Protein AF-A0A8T3PM92-F1 (afdb_monomer)

Structure (mmCIF, N/CA/C/O backbone):
data_AF-A0A8T3PM92-F1
#
_entry.id   AF-A0A8T3PM92-F1
#
loop_
_atom_site.group_PDB
_atom_site.id
_atom_site.type_symbol
_atom_site.label_atom_id
_atom_site.label_alt_id
_atom_site.label_comp_id
_atom_site.label_asym_id
_atom_site.label_entity_id
_atom_site.label_seq_id
_atom_site.pdbx_PDB_ins_code
_atom_site.Cartn_x
_atom_site.Cartn_y
_atom_site.Cartn_z
_atom_site.occupancy
_atom_site.B_iso_or_equiv
_atom_site.auth_seq_id
_atom_site.auth_comp_id
_atom_site.auth_asym_id
_atom_site.auth_atom_id
_atom_site.pdbx_PDB_model_num
ATOM 1 N N . MET A 1 1 ? -2.817 15.880 7.332 1.00 36.06 1 ME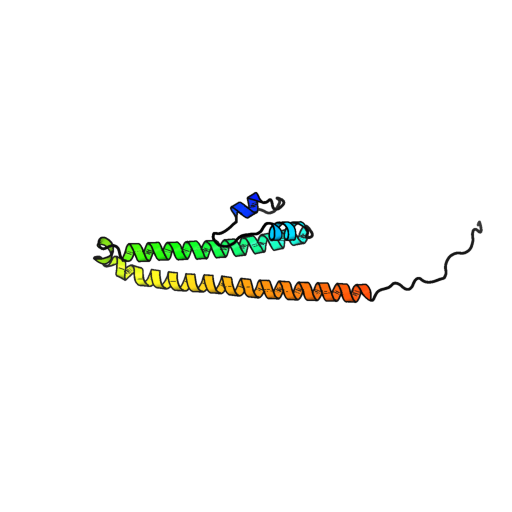T 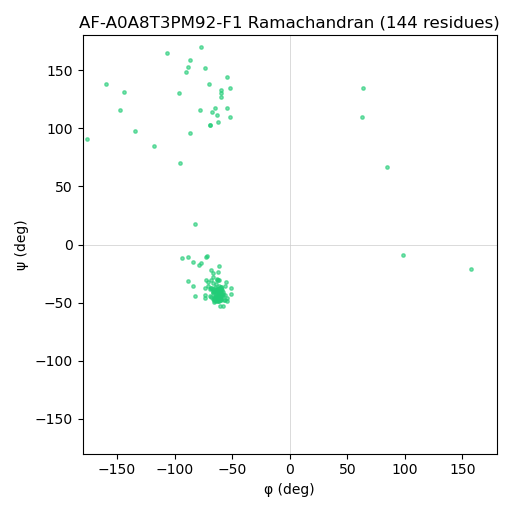A N 1
ATOM 2 C CA . MET A 1 1 ? -2.668 15.093 8.575 1.00 36.06 1 MET A CA 1
ATOM 3 C C . MET A 1 1 ? -3.986 15.204 9.318 1.00 36.06 1 MET A C 1
ATOM 5 O O . MET A 1 1 ? -4.404 16.329 9.550 1.00 36.06 1 MET A O 1
ATOM 9 N N . VAL A 1 2 ? -4.689 14.105 9.601 1.00 38.09 2 VAL A N 1
ATOM 10 C CA . VAL A 1 2 ? -5.910 14.177 10.423 1.00 38.09 2 VAL A CA 1
ATOM 11 C C . VAL A 1 2 ? -5.460 14.075 11.878 1.00 38.09 2 VAL A C 1
ATOM 13 O O . VAL A 1 2 ? -5.146 12.991 12.361 1.00 38.09 2 VAL A O 1
ATOM 16 N N . GLY A 1 3 ? -5.301 15.234 12.518 1.00 38.69 3 GLY A N 1
ATOM 17 C CA . GLY A 1 3 ? -5.052 15.341 13.952 1.00 38.69 3 GLY A CA 1
ATOM 18 C C . GLY A 1 3 ? -6.306 14.957 14.732 1.00 38.69 3 GLY A C 1
ATOM 19 O O . GLY A 1 3 ? -7.416 15.307 14.335 1.00 38.69 3 GLY A O 1
ATOM 20 N N . GLY A 1 4 ? -6.115 14.202 15.814 1.00 40.00 4 GLY A N 1
ATOM 21 C CA . GLY A 1 4 ? -7.187 13.725 16.681 1.00 40.00 4 GLY A CA 1
ATOM 22 C C . GLY A 1 4 ? -7.986 14.871 17.302 1.00 40.00 4 GLY A C 1
ATOM 23 O O . GLY A 1 4 ? -7.411 15.821 17.826 1.00 40.00 4 GLY A O 1
ATOM 24 N N . GLY A 1 5 ? -9.313 14.763 17.246 1.00 43.06 5 GLY A N 1
ATOM 25 C CA . GLY A 1 5 ? -10.222 15.674 17.945 1.00 43.06 5 GLY A CA 1
ATOM 26 C C . GLY A 1 5 ? -11.631 15.755 17.358 1.00 43.06 5 GLY A C 1
ATOM 27 O O . GLY A 1 5 ? -12.559 16.118 18.070 1.00 43.06 5 GLY A O 1
ATOM 28 N N . THR A 1 6 ? -11.829 15.392 16.092 1.00 45.09 6 THR A N 1
ATOM 29 C CA . THR A 1 6 ? -13.151 15.400 15.451 1.00 45.09 6 THR A CA 1
ATOM 30 C C . THR A 1 6 ? -13.789 14.016 15.498 1.00 45.09 6 THR A C 1
ATOM 32 O O . THR A 1 6 ? -13.156 13.017 15.153 1.00 45.09 6 THR A O 1
ATOM 35 N N . ALA A 1 7 ? -15.048 13.954 15.948 1.00 46.28 7 ALA A N 1
ATOM 36 C CA . ALA A 1 7 ? -15.856 12.742 15.874 1.00 46.28 7 ALA A CA 1
ATOM 37 C C . ALA A 1 7 ? -15.839 12.217 14.425 1.00 46.28 7 ALA A C 1
ATOM 39 O O . ALA A 1 7 ? -15.976 13.024 13.503 1.00 46.28 7 ALA A O 1
ATOM 40 N N . PRO A 1 8 ? -15.642 10.907 14.197 1.00 54.09 8 PRO A N 1
ATOM 41 C CA . PRO A 1 8 ? -15.532 10.357 12.852 1.00 54.09 8 PRO A CA 1
ATOM 42 C C . PRO A 1 8 ? -16.845 10.587 12.090 1.00 54.09 8 PRO A C 1
ATOM 44 O O . PRO A 1 8 ? -17.854 9.929 12.358 1.00 54.09 8 PRO A O 1
ATOM 47 N N . THR A 1 9 ? -16.841 11.543 11.160 1.00 58.69 9 THR A N 1
ATOM 48 C CA . THR A 1 9 ? -17.956 11.794 10.242 1.00 58.69 9 THR A CA 1
ATOM 49 C C . THR A 1 9 ? -17.806 10.939 8.989 1.00 58.69 9 THR A C 1
ATOM 51 O O . THR A 1 9 ? -16.696 10.580 8.590 1.00 58.69 9 THR A O 1
ATOM 54 N N . LEU A 1 10 ? -18.937 10.620 8.356 1.00 51.75 10 LEU A N 1
ATOM 55 C CA . LEU A 1 10 ? -18.990 9.873 7.098 1.00 51.75 10 LEU A CA 1
ATOM 56 C C . LEU A 1 10 ? -18.065 10.493 6.034 1.00 51.75 10 LEU A C 1
ATOM 58 O O . LEU A 1 10 ? -17.282 9.775 5.424 1.00 51.75 10 LEU A O 1
ATOM 62 N N . GLU A 1 11 ? -18.045 11.824 5.919 1.00 51.91 11 GLU A N 1
ATOM 63 C CA . GLU A 1 11 ? -17.173 12.562 4.990 1.00 51.91 11 GLU A CA 1
ATOM 64 C C . GLU A 1 11 ? -15.673 12.369 5.262 1.00 51.91 11 GLU A C 1
ATOM 66 O O . GLU A 1 11 ? -14.883 12.244 4.325 1.00 51.91 11 GLU A O 1
ATOM 71 N N . ALA A 1 12 ? -15.251 12.310 6.531 1.00 58.12 12 ALA A N 1
ATOM 72 C CA . ALA A 1 12 ? -13.844 12.103 6.878 1.00 58.12 12 ALA A CA 1
ATOM 73 C C . ALA A 1 12 ? -13.364 10.688 6.510 1.00 58.12 12 ALA A C 1
ATOM 75 O O . ALA A 1 12 ? -12.196 10.499 6.175 1.00 58.12 12 ALA A O 1
ATOM 76 N N . LEU A 1 13 ? -14.262 9.700 6.545 1.00 55.97 13 LEU A N 1
ATOM 77 C CA . LEU A 1 13 ? -13.983 8.312 6.167 1.00 55.97 13 LEU A CA 1
ATOM 78 C C . LEU A 1 13 ? -14.114 8.090 4.652 1.00 55.97 13 LEU A C 1
ATOM 80 O O . LEU A 1 13 ? -13.286 7.388 4.068 1.00 55.97 13 LEU A O 1
ATOM 84 N N . GLU A 1 14 ? -15.057 8.757 3.986 1.00 53.66 14 GLU A N 1
ATOM 85 C CA . GLU A 1 14 ? -15.176 8.779 2.521 1.00 53.66 14 GLU A CA 1
ATOM 86 C C . GLU A 1 14 ? -13.942 9.414 1.861 1.00 53.66 14 GLU A C 1
ATOM 88 O O . GLU A 1 14 ? -13.363 8.828 0.948 1.00 53.66 14 GLU A O 1
ATOM 93 N N . ALA A 1 15 ? -13.429 10.530 2.394 1.00 55.50 15 ALA A N 1
ATOM 94 C CA . ALA A 1 15 ? -12.180 11.148 1.925 1.00 55.50 15 ALA A CA 1
ATOM 95 C C . ALA A 1 15 ? -10.947 10.234 2.097 1.00 55.50 15 ALA A C 1
ATOM 97 O O . ALA A 1 15 ? -9.930 10.359 1.401 1.00 55.50 15 ALA A O 1
ATOM 98 N N . VAL A 1 16 ? -11.023 9.288 3.032 1.00 53.56 16 VAL A N 1
ATOM 99 C CA . VAL A 1 16 ? -9.969 8.317 3.326 1.00 53.56 16 VAL A CA 1
ATOM 100 C C . VAL A 1 16 ? -10.186 7.017 2.541 1.00 53.56 16 VAL A C 1
ATOM 102 O O . VAL A 1 16 ? -9.244 6.267 2.376 1.00 53.56 16 VAL A O 1
ATOM 105 N N . THR A 1 17 ? -11.332 6.785 1.906 1.00 52.91 17 THR A N 1
ATOM 106 C CA . THR A 1 17 ? -11.603 5.545 1.156 1.00 52.91 17 THR A CA 1
ATOM 107 C C . THR A 1 17 ? -10.588 5.346 0.014 1.00 52.91 17 THR A C 1
ATOM 109 O O . THR A 1 17 ? -10.322 6.252 -0.784 1.00 52.91 17 THR A O 1
ATOM 112 N N . ALA A 1 18 ? -9.939 4.180 -0.024 1.00 50.47 18 ALA A N 1
ATOM 113 C CA . ALA A 1 18 ? -9.051 3.766 -1.109 1.00 50.47 18 ALA A CA 1
ATOM 114 C C . ALA A 1 18 ? -9.858 3.012 -2.182 1.00 50.47 18 ALA A C 1
ATOM 116 O O . ALA A 1 18 ? -10.819 2.320 -1.830 1.00 50.47 18 ALA A O 1
ATOM 117 N N . PRO A 1 19 ? -9.492 3.092 -3.472 1.00 45.94 19 PRO A N 1
ATOM 118 C CA . PRO A 1 19 ? -10.070 2.235 -4.503 1.00 45.94 19 PRO A CA 1
ATOM 119 C C . PRO A 1 19 ? -9.918 0.754 -4.119 1.00 45.94 19 PRO A C 1
ATOM 121 O O . PRO A 1 19 ? -8.810 0.257 -3.953 1.00 45.94 19 PRO A O 1
ATOM 124 N N . GLY A 1 20 ? -11.042 0.052 -3.943 1.00 47.56 20 GLY A N 1
ATOM 125 C CA . GLY A 1 20 ? -11.073 -1.360 -3.532 1.00 47.56 20 GLY A CA 1
ATOM 126 C C . GLY A 1 20 ? -11.327 -1.613 -2.040 1.00 47.56 20 GLY A C 1
ATOM 127 O O . GLY A 1 20 ? -11.624 -2.750 -1.675 1.00 47.56 20 GLY A O 1
ATOM 128 N N . THR A 1 21 ? -11.319 -0.575 -1.200 1.00 54.81 21 THR A N 1
ATOM 129 C CA . THR A 1 21 ? -11.572 -0.691 0.246 1.00 54.81 21 THR A CA 1
ATOM 130 C C . THR A 1 21 ? -12.816 0.098 0.608 1.00 54.81 21 THR A C 1
ATOM 132 O O . THR A 1 21 ? -12.743 1.257 1.002 1.00 54.81 21 THR A O 1
ATOM 135 N N . LEU A 1 22 ? -13.983 -0.529 0.456 1.00 54.34 22 LEU A N 1
ATOM 136 C CA . LEU A 1 22 ? -15.249 0.027 0.928 1.00 54.34 22 LEU A CA 1
ATOM 137 C C . LEU A 1 22 ? -15.256 0.012 2.461 1.00 54.34 22 LEU A C 1
ATOM 139 O O . LEU A 1 22 ? -15.488 -1.030 3.075 1.00 54.34 22 LEU A O 1
ATOM 143 N N . ILE A 1 23 ? -15.031 1.167 3.089 1.00 60.59 23 ILE A N 1
ATOM 144 C CA . ILE A 1 23 ? -15.433 1.347 4.485 1.00 60.59 23 ILE A CA 1
ATOM 145 C C . ILE A 1 23 ? -16.962 1.386 4.481 1.00 60.59 23 ILE A C 1
ATOM 147 O O . ILE A 1 23 ? -17.569 2.366 4.055 1.00 60.59 23 ILE A O 1
ATOM 151 N N . THR A 1 24 ? -17.601 0.289 4.886 1.00 61.75 24 THR A N 1
ATOM 152 C CA . THR A 1 24 ? -19.064 0.205 4.881 1.00 61.75 24 THR A CA 1
ATOM 153 C C . THR A 1 24 ? -19.652 1.047 6.011 1.00 61.75 24 THR A C 1
ATOM 155 O O . THR A 1 24 ? -19.050 1.204 7.073 1.00 61.75 24 THR A O 1
ATOM 158 N N . ARG A 1 25 ? -20.880 1.541 5.823 1.00 57.38 25 ARG A N 1
ATOM 159 C CA . ARG A 1 25 ? -21.638 2.242 6.870 1.00 57.38 25 ARG A CA 1
ATOM 160 C C . ARG A 1 25 ? -21.692 1.454 8.189 1.00 57.38 25 ARG A C 1
ATOM 162 O O . ARG A 1 25 ? -21.542 2.044 9.251 1.00 57.38 25 ARG A O 1
ATOM 169 N N . GLN A 1 26 ? -21.812 0.127 8.116 1.00 55.22 26 GLN A N 1
ATOM 170 C CA . GLN A 1 26 ? -21.764 -0.751 9.289 1.00 55.22 26 GLN A CA 1
ATOM 171 C C . GLN A 1 26 ? -20.442 -0.655 10.058 1.00 55.22 26 GLN A C 1
ATOM 173 O O . GLN A 1 26 ? -20.466 -0.670 11.284 1.00 55.22 26 GLN A O 1
ATOM 178 N N . VAL A 1 27 ? -19.293 -0.530 9.384 1.00 67.44 27 VAL A N 1
ATOM 179 C CA . VAL A 1 27 ? -17.994 -0.344 10.058 1.00 67.44 27 VAL A CA 1
ATOM 180 C C . VAL A 1 27 ? -17.976 0.978 10.826 1.00 67.44 27 VAL A C 1
ATOM 182 O O . VAL A 1 27 ? -17.503 1.025 11.959 1.00 67.44 27 VAL A O 1
ATOM 185 N N . ILE A 1 28 ? -18.547 2.033 10.248 1.00 67.00 28 ILE A N 1
ATOM 186 C CA . ILE A 1 28 ? -18.631 3.358 10.875 1.00 67.00 28 ILE A CA 1
ATOM 187 C C . ILE A 1 28 ? -19.525 3.308 12.119 1.00 67.00 28 ILE A C 1
ATOM 189 O O . ILE A 1 28 ? -19.104 3.725 13.196 1.00 67.00 28 ILE A O 1
ATOM 193 N N . GLU A 1 29 ? -20.720 2.731 11.993 1.00 67.75 29 GLU A N 1
ATOM 194 C CA . GLU A 1 29 ? -21.663 2.554 13.104 1.00 67.75 29 GLU A CA 1
ATOM 195 C C . GLU A 1 29 ? -21.062 1.674 14.217 1.00 67.75 29 GLU A C 1
ATOM 197 O O . GLU A 1 29 ? -21.198 1.983 15.400 1.00 67.75 29 GLU A O 1
ATOM 202 N N . SER A 1 30 ? -20.302 0.636 13.849 1.00 68.06 30 SER A N 1
ATOM 203 C CA . SER A 1 30 ? -19.593 -0.239 14.797 1.00 68.06 30 SER A CA 1
ATOM 204 C C . SER A 1 30 ? -18.511 0.494 15.592 1.00 68.06 30 SER A C 1
ATOM 206 O O . SER A 1 30 ? -18.272 0.162 16.751 1.00 68.06 30 SER A O 1
ATOM 208 N N . ILE A 1 31 ? -17.836 1.475 14.986 1.00 70.56 31 ILE A N 1
ATOM 209 C CA . ILE A 1 31 ? -16.853 2.318 15.679 1.00 70.56 31 ILE A CA 1
ATOM 210 C C . ILE A 1 31 ? -17.578 3.299 16.596 1.00 70.56 31 ILE A C 1
ATOM 212 O O . ILE A 1 31 ? -17.210 3.419 17.759 1.00 70.56 31 ILE A O 1
ATOM 216 N N . GLN A 1 32 ? -18.629 3.963 16.112 1.00 71.31 32 GLN A N 1
ATOM 217 C CA . GLN A 1 32 ? -19.385 4.948 16.894 1.00 71.31 32 GLN A CA 1
ATOM 218 C C . GLN A 1 32 ? -20.058 4.344 18.136 1.00 71.31 32 GLN A C 1
ATOM 220 O O . GLN A 1 32 ? -20.176 5.024 19.151 1.00 71.31 32 GLN A O 1
ATOM 225 N N . ALA A 1 33 ? -20.446 3.066 18.087 1.00 77.50 33 ALA A N 1
ATOM 226 C CA . ALA A 1 33 ? -21.024 2.346 19.222 1.00 77.50 33 ALA A CA 1
ATOM 227 C C . ALA A 1 33 ? -20.010 1.983 20.331 1.00 77.50 33 ALA A C 1
ATOM 229 O O . ALA A 1 33 ? -20.417 1.537 21.404 1.00 77.50 33 ALA A O 1
ATOM 230 N N . ARG A 1 34 ? -18.698 2.145 20.097 1.00 75.06 34 ARG A N 1
ATOM 231 C CA . ARG A 1 34 ? -17.645 1.841 21.083 1.00 75.06 34 ARG A CA 1
ATOM 232 C C . ARG A 1 34 ? -17.358 3.020 22.021 1.00 75.06 34 ARG A C 1
ATOM 234 O O . ARG A 1 34 ? -17.599 4.168 21.644 1.00 75.06 34 ARG A O 1
ATOM 241 N N . PRO A 1 35 ? -16.770 2.777 23.210 1.00 82.50 35 PRO A N 1
ATOM 242 C CA . PRO A 1 35 ? -16.297 3.841 24.094 1.00 82.50 35 PRO A CA 1
ATOM 243 C C . PRO A 1 35 ? -15.330 4.795 23.384 1.00 82.50 35 PRO A C 1
ATOM 245 O O . PRO A 1 35 ? -14.496 4.363 22.587 1.00 82.50 35 PRO A O 1
ATOM 248 N N . ALA A 1 36 ? -15.386 6.091 23.707 1.00 75.44 36 ALA A N 1
ATOM 249 C CA . ALA A 1 36 ? -14.557 7.115 23.060 1.00 75.44 36 ALA A CA 1
ATOM 250 C C . ALA A 1 36 ? -13.042 6.818 23.133 1.00 75.44 36 ALA A C 1
ATOM 252 O O . ALA A 1 36 ? -12.306 7.117 22.193 1.00 75.44 36 ALA A O 1
ATOM 253 N N . SER A 1 37 ? -12.586 6.173 24.213 1.00 74.38 37 SER A N 1
ATOM 254 C CA . SER A 1 37 ? -11.202 5.711 24.389 1.00 74.38 37 SER A CA 1
ATOM 255 C C . SER A 1 37 ? -10.774 4.649 23.366 1.00 74.38 37 SER A C 1
ATOM 257 O O . SER A 1 37 ? -9.605 4.594 22.994 1.00 74.38 37 SER A O 1
ATOM 259 N N . GLU A 1 38 ? -11.703 3.827 22.875 1.00 72.94 38 GLU A N 1
ATOM 260 C CA . GLU A 1 38 ? -11.443 2.791 21.872 1.00 72.94 38 GLU A CA 1
ATOM 261 C C . GLU A 1 38 ? -11.579 3.314 20.441 1.00 72.94 38 GLU A C 1
ATOM 263 O O . GLU A 1 38 ? -10.864 2.860 19.547 1.00 72.94 38 GLU A O 1
ATOM 268 N N . GLN A 1 39 ? -12.466 4.286 20.204 1.00 73.62 39 GLN A N 1
ATOM 269 C CA . GLN A 1 39 ? -12.722 4.828 18.864 1.00 73.62 39 GLN A CA 1
ATOM 270 C C . GLN A 1 39 ? -11.440 5.319 18.184 1.00 73.62 39 GLN A C 1
ATOM 272 O O . GLN A 1 39 ? -11.174 4.963 17.034 1.00 73.62 39 GLN A O 1
ATOM 277 N N . ALA A 1 40 ? -10.604 6.071 18.908 1.00 73.12 40 ALA A N 1
ATOM 278 C CA . ALA A 1 40 ? -9.341 6.592 18.386 1.00 73.12 40 ALA A CA 1
ATOM 279 C C . ALA A 1 40 ? -8.385 5.477 17.920 1.00 73.12 40 ALA A C 1
ATOM 281 O O . ALA A 1 40 ? -7.720 5.617 16.892 1.00 73.12 40 ALA A O 1
ATOM 282 N N . LEU A 1 41 ? -8.358 4.344 18.631 1.00 75.38 41 LEU A N 1
ATOM 283 C CA . LEU A 1 41 ? -7.541 3.186 18.272 1.00 75.38 41 LEU A CA 1
ATOM 284 C C . LEU A 1 41 ? -8.016 2.551 16.958 1.00 75.38 41 LEU A C 1
ATOM 286 O O . LEU A 1 41 ? -7.199 2.262 16.082 1.00 75.38 41 LEU A O 1
ATOM 290 N N . PHE A 1 42 ? -9.325 2.337 16.805 1.00 72.94 42 PHE A N 1
ATOM 291 C CA . PHE A 1 42 ? -9.889 1.741 15.589 1.00 72.94 42 PHE A CA 1
ATOM 292 C C . PHE A 1 42 ? -9.737 2.657 14.374 1.00 72.94 42 PHE A C 1
ATOM 294 O O . PHE A 1 42 ? -9.334 2.189 13.310 1.00 72.94 42 PHE A O 1
ATOM 301 N N . ILE A 1 43 ? -9.966 3.962 14.545 1.00 72.06 43 ILE A N 1
ATOM 302 C CA . ILE A 1 43 ? -9.749 4.963 13.492 1.00 72.06 43 ILE A CA 1
ATOM 303 C C . ILE A 1 43 ? -8.286 4.953 13.043 1.00 72.06 43 ILE A C 1
ATOM 305 O O . ILE A 1 43 ? -8.017 4.882 11.845 1.00 72.06 43 ILE A O 1
ATOM 309 N N . GLY A 1 44 ? -7.336 4.961 13.985 1.00 71.50 44 GLY A N 1
ATOM 310 C CA . GLY A 1 44 ? -5.908 4.903 13.667 1.00 71.50 44 GLY A CA 1
ATOM 311 C C . GLY A 1 44 ? -5.522 3.642 12.888 1.00 71.50 44 GLY A C 1
ATOM 312 O O . GLY A 1 44 ? -4.777 3.722 11.911 1.00 71.50 44 GLY A O 1
ATOM 313 N N . LYS A 1 45 ? -6.076 2.482 13.266 1.00 76.38 45 LYS A N 1
ATOM 314 C CA . LYS A 1 45 ? -5.847 1.210 12.561 1.00 76.38 45 LYS A CA 1
ATOM 315 C C . LYS A 1 45 ? -6.377 1.240 11.127 1.00 76.38 45 LYS A C 1
ATOM 317 O O . LYS A 1 45 ? -5.642 0.877 10.211 1.00 76.38 45 LYS A O 1
ATOM 322 N N . ILE A 1 46 ? -7.611 1.702 10.925 1.00 75.81 46 ILE A N 1
ATOM 323 C CA . ILE A 1 46 ? -8.233 1.781 9.594 1.00 75.81 46 ILE A CA 1
ATOM 324 C C . ILE A 1 46 ? -7.492 2.788 8.714 1.00 75.81 46 ILE A C 1
ATOM 326 O O . ILE A 1 46 ? -7.161 2.477 7.573 1.00 75.81 46 ILE A O 1
ATOM 330 N N . ALA A 1 47 ? -7.158 3.964 9.251 1.00 76.12 47 ALA A N 1
ATOM 331 C CA . ALA A 1 47 ? -6.377 4.964 8.530 1.00 76.12 47 ALA A CA 1
ATOM 332 C C . ALA A 1 47 ? -5.014 4.406 8.085 1.00 76.12 47 ALA A C 1
ATOM 334 O O . ALA A 1 47 ? -4.596 4.643 6.952 1.00 76.12 47 ALA A O 1
ATOM 335 N N . GLY A 1 48 ? -4.347 3.624 8.941 1.00 77.00 48 GLY A N 1
ATOM 336 C CA . GLY A 1 48 ? -3.098 2.939 8.604 1.00 77.00 48 GLY A CA 1
ATOM 337 C C . GLY A 1 48 ? -3.257 1.889 7.499 1.00 77.00 48 GLY A C 1
ATOM 338 O O . GLY A 1 48 ? -2.452 1.857 6.571 1.00 77.00 48 GLY A O 1
ATOM 339 N N . GLN A 1 49 ? -4.307 1.062 7.558 1.00 79.62 49 GLN A N 1
ATOM 340 C CA . GLN A 1 49 ? -4.597 0.051 6.530 1.00 79.62 49 GLN A CA 1
ATOM 341 C C . GLN A 1 49 ? -4.859 0.688 5.166 1.00 79.62 49 GLN A C 1
ATOM 343 O O . GLN A 1 49 ? -4.239 0.321 4.172 1.00 79.62 49 GLN A O 1
ATOM 348 N N . VAL A 1 50 ? -5.717 1.701 5.142 1.00 77.88 50 VAL A N 1
ATOM 349 C CA . VAL A 1 50 ? -6.017 2.464 3.935 1.00 77.88 50 VAL A CA 1
ATOM 350 C C . VAL A 1 50 ? -4.766 3.134 3.370 1.00 77.88 50 VAL A C 1
ATOM 352 O O . VAL A 1 50 ? -4.567 3.159 2.155 1.00 77.88 50 VAL A O 1
ATOM 355 N N . ALA A 1 51 ? -3.933 3.737 4.224 1.00 81.81 51 ALA A N 1
ATOM 356 C CA . ALA A 1 51 ? -2.718 4.404 3.773 1.00 81.81 51 ALA A CA 1
ATOM 357 C C . ALA A 1 51 ? -1.765 3.414 3.085 1.00 81.81 51 ALA A C 1
ATOM 359 O O . ALA A 1 51 ? -1.197 3.743 2.040 1.00 81.81 51 ALA A O 1
ATOM 360 N N . LEU A 1 52 ? -1.636 2.201 3.629 1.00 84.56 52 LEU A N 1
ATOM 361 C CA . LEU A 1 52 ? -0.853 1.124 3.030 1.00 84.56 52 LEU A CA 1
ATOM 362 C C . LEU A 1 52 ? -1.434 0.685 1.678 1.00 84.56 52 LEU A C 1
ATOM 364 O O . LEU A 1 52 ? -0.707 0.639 0.688 1.00 84.56 52 LEU A O 1
ATOM 368 N N . GLU A 1 53 ? -2.746 0.463 1.596 1.00 84.44 53 GLU A N 1
ATOM 369 C CA . GLU A 1 53 ? -3.420 0.073 0.349 1.00 84.44 53 GLU A CA 1
ATOM 370 C C . GLU A 1 53 ? -3.270 1.143 -0.748 1.00 84.44 53 GLU A C 1
ATOM 372 O O . GLU A 1 53 ? -2.905 0.827 -1.881 1.00 84.44 53 GLU A O 1
ATOM 377 N N . ARG A 1 54 ? -3.408 2.431 -0.402 1.00 83.19 54 ARG A N 1
ATOM 378 C CA . ARG A 1 54 ? -3.128 3.551 -1.324 1.00 83.19 54 ARG A CA 1
ATOM 379 C C . ARG A 1 54 ? -1.665 3.605 -1.765 1.00 83.19 54 ARG A C 1
ATOM 381 O O . ARG A 1 54 ? -1.363 4.109 -2.844 1.00 83.19 54 ARG A O 1
ATOM 388 N N . THR A 1 55 ? -0.737 3.158 -0.925 1.00 90.31 55 THR A N 1
ATOM 389 C CA . THR A 1 55 ? 0.696 3.144 -1.254 1.00 90.31 55 THR A CA 1
ATOM 390 C C . THR A 1 55 ? 1.006 2.032 -2.252 1.00 90.31 55 THR A C 1
ATOM 392 O O . THR A 1 55 ? 1.669 2.292 -3.255 1.00 90.31 55 THR A O 1
ATOM 395 N N . VAL A 1 56 ? 0.431 0.842 -2.050 1.00 91.38 56 VAL A N 1
ATOM 396 C CA . VAL A 1 56 ? 0.489 -0.274 -3.009 1.00 91.38 56 VAL A CA 1
ATOM 397 C C . VAL A 1 56 ? -0.059 0.151 -4.371 1.00 91.38 56 VAL A C 1
ATOM 399 O O . VAL A 1 56 ? 0.588 -0.066 -5.394 1.00 91.38 56 VAL A O 1
ATOM 402 N N . GLU A 1 57 ? -1.222 0.803 -4.402 1.00 90.12 57 GLU A N 1
ATOM 403 C CA . GLU A 1 57 ? -1.831 1.261 -5.654 1.00 90.12 57 GLU A CA 1
ATOM 404 C C . GLU A 1 57 ? -0.928 2.242 -6.414 1.00 90.12 57 GLU A C 1
ATOM 406 O O . GLU A 1 57 ? -0.689 2.078 -7.614 1.00 90.12 57 GLU A O 1
ATOM 411 N N . ARG A 1 58 ? -0.368 3.238 -5.716 1.00 94.81 58 ARG A N 1
ATOM 412 C CA . ARG A 1 58 ? 0.568 4.195 -6.323 1.00 94.81 58 ARG A CA 1
ATOM 413 C C . ARG A 1 58 ? 1.814 3.504 -6.869 1.00 94.81 58 ARG A C 1
ATOM 415 O O . ARG A 1 58 ? 2.253 3.853 -7.963 1.00 94.81 58 ARG A O 1
ATOM 422 N N . ALA A 1 59 ? 2.356 2.520 -6.154 1.00 96.00 59 ALA A N 1
ATOM 423 C CA . ALA A 1 59 ? 3.509 1.752 -6.613 1.00 96.00 59 ALA A CA 1
ATOM 424 C C . ALA A 1 59 ? 3.181 0.941 -7.881 1.00 96.00 59 ALA A C 1
ATOM 426 O O . ALA A 1 59 ? 3.932 0.982 -8.857 1.00 96.00 59 ALA A O 1
ATOM 427 N N . LEU A 1 60 ? 2.016 0.285 -7.927 1.00 97.00 60 LEU A N 1
ATOM 428 C CA . LEU A 1 60 ? 1.537 -0.437 -9.112 1.00 97.00 60 LEU A CA 1
ATOM 429 C C . LEU A 1 60 ? 1.329 0.490 -10.319 1.00 97.00 60 LEU A C 1
ATOM 431 O O . LEU A 1 60 ? 1.655 0.119 -11.453 1.00 97.00 60 LEU A O 1
ATOM 435 N N . LEU A 1 61 ? 0.809 1.699 -10.093 1.00 97.06 61 LEU A N 1
ATOM 436 C CA . LEU A 1 61 ? 0.655 2.707 -11.139 1.00 97.06 61 LEU A CA 1
ATOM 437 C C . LEU A 1 61 ? 2.018 3.185 -11.658 1.00 97.06 61 LEU A C 1
ATOM 439 O O . LEU A 1 61 ? 2.231 3.198 -12.871 1.00 97.06 61 LEU A O 1
ATOM 443 N N . ALA A 1 62 ? 2.951 3.510 -10.759 1.00 96.81 62 ALA A N 1
ATOM 444 C CA . ALA A 1 62 ? 4.311 3.913 -11.110 1.00 96.81 62 ALA A CA 1
ATOM 445 C C . ALA A 1 62 ? 5.022 2.828 -11.932 1.00 96.81 62 ALA A C 1
ATOM 447 O O . ALA A 1 62 ? 5.594 3.117 -12.984 1.00 96.81 62 ALA A O 1
ATOM 448 N N . ARG A 1 63 ? 4.894 1.561 -11.522 1.00 97.56 63 ARG A N 1
ATOM 449 C CA . ARG A 1 63 ? 5.407 0.406 -12.267 1.00 97.56 63 ARG A CA 1
ATOM 450 C C . ARG A 1 63 ? 4.837 0.352 -13.681 1.00 97.56 63 ARG A C 1
ATOM 452 O O . ARG A 1 63 ? 5.581 0.181 -14.645 1.00 97.56 63 ARG A O 1
ATOM 459 N N . ARG A 1 64 ? 3.517 0.511 -13.829 1.00 97.62 64 ARG A N 1
ATOM 460 C CA . ARG A 1 64 ? 2.851 0.496 -15.140 1.00 97.62 64 ARG A CA 1
ATOM 461 C C . ARG A 1 64 ? 3.345 1.627 -16.037 1.00 97.62 64 ARG A C 1
ATOM 463 O O . ARG A 1 64 ? 3.608 1.381 -17.215 1.00 97.62 64 ARG A O 1
ATOM 470 N N . MET A 1 65 ? 3.483 2.834 -15.492 1.00 97.06 65 MET A N 1
ATOM 471 C CA . MET A 1 65 ? 4.024 3.985 -16.217 1.00 97.06 65 MET A CA 1
ATOM 472 C C . MET A 1 65 ? 5.459 3.719 -16.678 1.00 97.06 65 MET A C 1
ATOM 474 O O . MET A 1 65 ? 5.755 3.904 -17.856 1.00 97.06 65 MET A O 1
ATOM 478 N N . LEU A 1 66 ? 6.317 3.205 -15.792 1.00 96.25 66 LEU A N 1
ATOM 479 C CA . LEU A 1 66 ? 7.714 2.905 -16.102 1.00 96.25 66 LEU A CA 1
ATOM 480 C C . LEU A 1 66 ? 7.842 1.842 -17.199 1.00 96.25 66 LEU A C 1
ATOM 482 O O . LEU A 1 66 ? 8.527 2.065 -18.194 1.00 96.25 66 LEU A O 1
ATOM 486 N N . VAL A 1 67 ? 7.122 0.723 -17.074 1.00 97.00 67 VAL A N 1
ATOM 487 C CA . VAL A 1 67 ? 7.109 -0.342 -18.092 1.00 97.00 67 VAL A CA 1
ATOM 488 C C . VAL A 1 67 ? 6.599 0.179 -19.435 1.00 97.00 67 VAL A C 1
ATOM 490 O O . VAL A 1 67 ? 7.133 -0.191 -20.479 1.00 97.00 67 VAL A O 1
ATOM 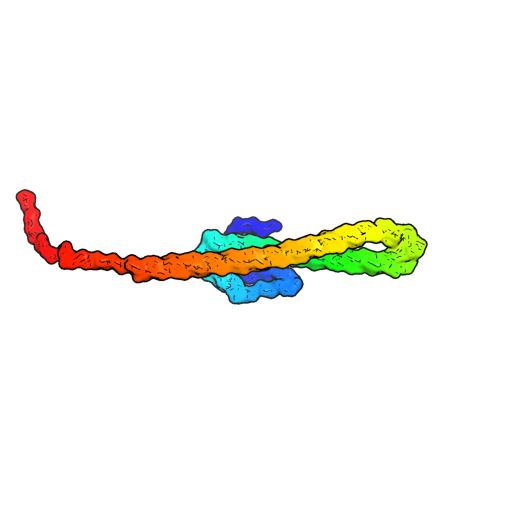493 N N . THR A 1 68 ? 5.576 1.035 -19.425 1.00 97.06 68 THR A N 1
ATOM 494 C CA . THR A 1 68 ? 5.039 1.638 -20.653 1.00 97.06 68 THR A CA 1
ATOM 495 C C . THR A 1 68 ? 6.068 2.565 -21.296 1.00 97.06 68 THR A C 1
ATOM 497 O O . THR A 1 68 ? 6.338 2.423 -22.483 1.00 97.06 68 THR A O 1
ATOM 500 N N . GLY A 1 69 ? 6.711 3.439 -20.517 1.00 95.50 69 GLY A N 1
ATOM 501 C CA . GLY A 1 69 ? 7.761 4.335 -21.007 1.00 95.50 69 GLY A CA 1
ATOM 502 C C . GLY A 1 69 ? 8.989 3.591 -21.537 1.00 95.50 69 GLY A C 1
ATOM 503 O O . GLY A 1 69 ? 9.527 3.959 -22.570 1.00 95.50 69 GLY A O 1
ATOM 504 N N . MET A 1 70 ? 9.398 2.492 -20.899 1.00 95.69 70 MET A N 1
ATOM 505 C CA . MET A 1 70 ? 10.501 1.648 -21.387 1.00 95.69 70 MET A CA 1
ATOM 506 C C . MET A 1 70 ? 10.181 0.935 -22.709 1.00 95.69 70 MET A C 1
ATOM 508 O O . MET A 1 70 ? 11.102 0.550 -23.427 1.00 95.69 70 MET A O 1
ATOM 512 N N . ARG A 1 71 ? 8.895 0.720 -23.014 1.00 95.69 71 ARG A N 1
ATOM 513 C CA . ARG A 1 71 ? 8.421 0.104 -24.264 1.00 95.69 71 ARG A CA 1
ATOM 514 C C . ARG A 1 71 ? 8.197 1.113 -25.384 1.00 95.69 71 ARG A C 1
ATOM 516 O O . ARG A 1 71 ? 7.981 0.692 -26.518 1.00 95.69 71 ARG A O 1
ATOM 523 N N . ASP A 1 72 ? 8.232 2.406 -25.080 1.00 97.12 72 ASP A N 1
ATOM 524 C CA . ASP A 1 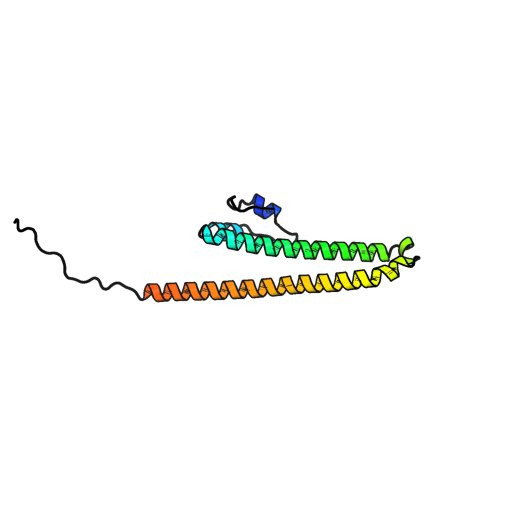72 ? 8.146 3.443 -26.097 1.00 97.12 72 ASP A CA 1
ATOM 525 C C . ASP A 1 72 ? 9.311 3.294 -27.097 1.00 97.12 72 ASP A C 1
ATOM 527 O O . ASP A 1 72 ? 10.460 3.179 -26.660 1.00 97.12 72 ASP A O 1
ATOM 531 N N . PRO A 1 73 ? 9.066 3.292 -28.421 1.00 95.69 73 PRO A N 1
ATOM 532 C CA . PRO A 1 73 ? 10.116 3.083 -29.416 1.00 95.69 73 PRO A CA 1
ATOM 533 C C . PRO A 1 73 ? 11.283 4.073 -29.318 1.00 95.69 73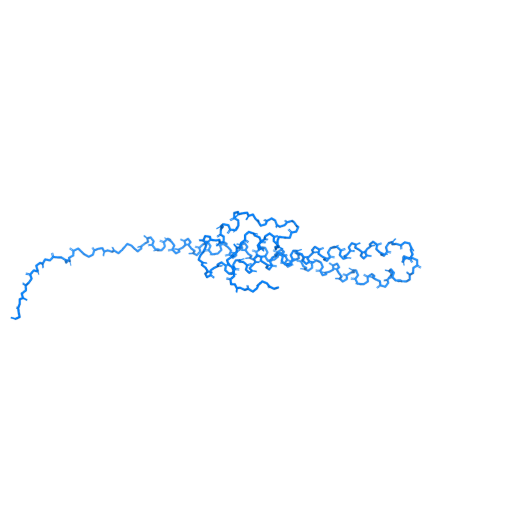 PRO A C 1
ATOM 535 O O . PRO A 1 73 ? 12.432 3.682 -29.536 1.00 95.69 73 PRO A O 1
ATOM 538 N N . HIS A 1 74 ? 11.019 5.335 -28.961 1.00 95.38 74 HIS A N 1
ATOM 539 C CA . HIS A 1 74 ? 12.059 6.356 -28.838 1.00 95.38 74 HIS A CA 1
ATOM 540 C C . HIS A 1 74 ? 12.929 6.139 -27.603 1.00 95.38 74 HIS A C 1
ATOM 542 O O . HIS A 1 74 ? 14.115 6.449 -27.642 1.00 95.38 74 HIS A O 1
ATOM 548 N N . VAL A 1 75 ? 12.378 5.572 -26.527 1.00 94.44 75 VAL A N 1
ATOM 549 C CA . VAL A 1 75 ? 13.135 5.225 -25.314 1.00 94.44 75 VAL A CA 1
ATOM 550 C C . VAL A 1 75 ? 13.853 3.887 -25.483 1.00 94.44 75 VAL A C 1
ATOM 552 O O . VAL A 1 75 ? 15.035 3.779 -25.147 1.00 94.44 75 VAL A O 1
ATOM 555 N N . ALA A 1 76 ? 13.173 2.883 -26.037 1.00 94.31 76 ALA A N 1
ATOM 556 C CA . ALA A 1 76 ? 13.689 1.533 -26.248 1.00 94.31 76 ALA A CA 1
ATOM 557 C C . ALA A 1 76 ? 14.904 1.499 -27.188 1.00 94.31 76 ALA A C 1
ATOM 559 O O . ALA A 1 76 ? 15.788 0.659 -27.023 1.00 94.31 76 ALA A O 1
ATOM 560 N N . ALA A 1 77 ? 14.982 2.437 -28.139 1.00 95.00 77 ALA A N 1
ATOM 561 C CA . ALA A 1 77 ? 16.137 2.608 -29.018 1.00 95.00 77 ALA A CA 1
ATOM 562 C C . ALA A 1 77 ? 17.379 3.195 -28.309 1.00 95.00 77 ALA A C 1
ATOM 564 O O . ALA A 1 77 ? 18.465 3.213 -28.887 1.00 95.00 77 ALA A O 1
ATOM 565 N N . THR A 1 78 ? 17.250 3.667 -27.064 1.00 95.75 78 THR A N 1
ATOM 566 C CA . THR A 1 78 ? 18.350 4.254 -26.282 1.00 95.75 78 THR A CA 1
ATOM 567 C C . THR A 1 78 ? 18.839 3.316 -25.170 1.00 95.75 78 THR A C 1
ATOM 569 O O . THR A 1 78 ? 18.144 2.377 -24.773 1.00 95.75 78 THR A O 1
ATOM 572 N N . PRO A 1 79 ? 20.021 3.573 -24.574 1.00 95.44 79 PRO A N 1
ATOM 573 C CA . PRO A 1 79 ? 20.468 2.848 -23.385 1.00 95.44 79 PRO A CA 1
ATOM 574 C C . PRO A 1 79 ? 19.553 3.006 -22.158 1.00 95.44 79 PRO A C 1
ATOM 576 O O . PRO A 1 79 ? 19.633 2.166 -21.259 1.00 95.44 79 PRO A O 1
ATOM 579 N N . ALA A 1 80 ? 18.684 4.025 -22.120 1.00 92.44 80 ALA A N 1
ATOM 580 C CA . ALA A 1 80 ? 17.854 4.348 -20.961 1.00 92.44 80 ALA A CA 1
ATOM 581 C C . ALA A 1 80 ? 16.963 3.171 -20.537 1.00 92.44 80 ALA A C 1
ATOM 583 O O . ALA A 1 80 ? 16.903 2.842 -19.355 1.00 92.44 80 ALA A O 1
ATOM 584 N N . ALA A 1 81 ? 16.349 2.461 -21.491 1.00 91.31 81 ALA A N 1
ATOM 585 C CA . ALA A 1 81 ? 15.518 1.296 -21.184 1.00 91.31 81 ALA A CA 1
ATOM 586 C C . ALA A 1 81 ? 16.302 0.192 -20.450 1.00 91.31 81 ALA A C 1
ATOM 588 O O . ALA A 1 81 ? 15.774 -0.437 -19.540 1.00 91.31 81 ALA A O 1
ATOM 589 N N . ARG A 1 82 ? 17.584 -0.024 -20.782 1.00 93.69 82 ARG A N 1
ATOM 590 C CA . ARG A 1 82 ? 18.437 -0.985 -20.057 1.00 93.69 82 ARG A CA 1
ATOM 591 C C . ARG A 1 82 ? 18.858 -0.462 -18.687 1.00 93.69 82 ARG A C 1
ATOM 593 O O . ARG A 1 82 ? 18.895 -1.236 -17.738 1.00 93.69 82 ARG A O 1
ATOM 600 N N . GLN A 1 83 ? 19.141 0.833 -18.575 1.00 95.81 83 GLN A N 1
ATOM 601 C CA . GLN A 1 83 ? 19.513 1.471 -17.308 1.00 95.81 83 GLN A CA 1
ATOM 602 C C . GLN A 1 83 ? 18.358 1.492 -16.295 1.00 95.81 83 GLN A C 1
ATOM 604 O O . GLN A 1 83 ? 18.609 1.447 -15.096 1.00 95.81 83 GLN A O 1
ATOM 609 N N . LEU A 1 84 ? 17.105 1.507 -16.763 1.00 95.00 84 LEU A N 1
ATOM 610 C CA . LEU A 1 84 ? 15.909 1.483 -15.916 1.00 95.00 84 LEU A CA 1
ATOM 611 C C . LEU A 1 84 ? 15.551 0.089 -15.371 1.00 95.00 84 LEU A C 1
ATOM 613 O O . LEU A 1 84 ? 14.823 0.000 -14.387 1.00 95.00 84 LEU A O 1
ATOM 617 N N . GLN A 1 85 ? 16.079 -0.994 -15.954 1.00 95.00 85 GLN A N 1
ATOM 618 C CA . GLN A 1 85 ? 15.801 -2.368 -15.508 1.00 95.00 85 GLN A CA 1
ATOM 619 C C . GLN A 1 85 ? 16.092 -2.632 -14.017 1.00 95.00 85 GLN A C 1
ATOM 621 O O . GLN A 1 85 ? 15.214 -3.175 -13.346 1.00 95.00 85 GLN A O 1
ATOM 626 N N . PRO A 1 86 ? 17.262 -2.265 -13.452 1.00 97.12 86 PRO A N 1
ATOM 627 C CA . PRO A 1 86 ? 17.517 -2.469 -12.024 1.00 97.12 86 PRO A CA 1
ATOM 628 C C . PRO A 1 86 ? 16.540 -1.701 -11.121 1.00 97.12 86 PRO A C 1
ATOM 630 O O . PRO A 1 86 ? 16.115 -2.245 -10.106 1.00 97.12 86 PRO A O 1
ATOM 633 N N . PHE A 1 87 ? 16.120 -0.493 -11.513 1.00 95.44 87 PHE A N 1
ATOM 634 C CA . PHE A 1 87 ? 15.126 0.285 -10.764 1.00 95.44 87 PHE A CA 1
ATOM 635 C C . PHE A 1 87 ? 13.729 -0.338 -10.838 1.00 95.44 87 PHE A C 1
ATOM 637 O O . PHE A 1 87 ? 13.019 -0.372 -9.838 1.00 95.44 87 PHE A O 1
ATOM 644 N N . LEU A 1 88 ? 13.338 -0.881 -11.997 1.00 97.06 88 LEU A N 1
ATOM 645 C CA . LEU A 1 88 ? 12.097 -1.646 -12.127 1.00 97.06 88 LEU A CA 1
ATOM 646 C C . LEU A 1 88 ? 12.131 -2.906 -11.247 1.00 97.06 88 LEU A C 1
ATOM 648 O O . LEU A 1 88 ? 11.155 -3.197 -10.567 1.00 97.06 88 LEU A O 1
ATOM 652 N N . ALA A 1 89 ? 13.260 -3.619 -11.206 1.00 97.81 89 ALA A N 1
ATOM 653 C CA . ALA A 1 89 ? 13.423 -4.795 -10.352 1.00 97.81 89 ALA A CA 1
ATOM 654 C C . ALA A 1 89 ? 13.407 -4.453 -8.850 1.00 97.81 89 ALA A C 1
ATOM 656 O O . ALA A 1 89 ? 12.961 -5.250 -8.028 1.00 97.81 89 ALA A O 1
ATOM 657 N N . GLU A 1 90 ? 13.907 -3.281 -8.464 1.00 97.88 90 GLU A N 1
ATOM 658 C CA . GLU A 1 90 ? 13.782 -2.770 -7.098 1.00 97.88 90 GLU A CA 1
ATOM 659 C C . GLU A 1 90 ? 12.339 -2.391 -6.755 1.00 97.88 90 GLU A C 1
ATOM 661 O O . GLU A 1 90 ? 11.844 -2.806 -5.710 1.00 97.88 90 GLU A O 1
ATOM 666 N N . LEU A 1 91 ? 11.640 -1.699 -7.658 1.00 97.94 91 LEU A N 1
ATOM 667 C CA . LEU A 1 91 ? 10.226 -1.371 -7.488 1.00 97.94 91 LEU A CA 1
ATOM 668 C C . LEU A 1 91 ? 9.353 -2.629 -7.374 1.00 97.94 91 LEU A C 1
ATOM 670 O O . LEU A 1 91 ? 8.451 -2.664 -6.543 1.00 97.94 91 LEU A O 1
ATOM 674 N N . ASP A 1 92 ? 9.634 -3.667 -8.163 1.00 98.38 92 ASP A N 1
ATOM 675 C CA . ASP A 1 92 ? 8.916 -4.945 -8.099 1.00 98.38 92 ASP A CA 1
ATOM 676 C C . ASP A 1 92 ? 9.100 -5.616 -6.730 1.00 98.38 92 ASP A C 1
ATOM 678 O O . ASP A 1 92 ? 8.116 -6.018 -6.109 1.00 98.38 92 ASP A O 1
ATOM 682 N N . ARG A 1 93 ? 10.334 -5.640 -6.204 1.00 98.31 93 ARG A N 1
ATOM 683 C CA . ARG A 1 93 ? 10.604 -6.138 -4.844 1.00 98.31 93 ARG A CA 1
ATOM 684 C C . ARG A 1 93 ? 9.867 -5.331 -3.778 1.00 98.31 93 ARG A C 1
ATOM 686 O O . ARG A 1 93 ? 9.337 -5.913 -2.837 1.00 98.31 93 ARG A O 1
ATOM 693 N N . GLU A 1 94 ? 9.813 -4.011 -3.918 1.00 97.75 94 GLU A N 1
ATOM 694 C CA . GLU A 1 94 ? 9.133 -3.166 -2.937 1.00 97.75 94 GLU A CA 1
ATOM 695 C C . GLU A 1 94 ? 7.610 -3.331 -2.982 1.00 97.75 94 GLU A C 1
ATOM 697 O O . GLU A 1 94 ? 6.954 -3.369 -1.943 1.00 97.75 94 GLU A O 1
ATOM 702 N N . ILE A 1 95 ? 7.032 -3.528 -4.168 1.00 97.94 95 ILE A N 1
ATOM 703 C CA . ILE A 1 95 ? 5.618 -3.890 -4.304 1.00 97.94 95 ILE A CA 1
ATOM 704 C C . ILE A 1 95 ? 5.337 -5.220 -3.595 1.00 97.94 95 ILE A C 1
ATOM 706 O O . ILE A 1 95 ? 4.365 -5.308 -2.843 1.00 97.94 95 ILE A O 1
ATOM 710 N N . ASP A 1 96 ? 6.191 -6.229 -3.772 1.00 97.81 96 ASP A N 1
ATOM 711 C CA . ASP A 1 96 ? 6.043 -7.519 -3.091 1.00 97.81 96 ASP A CA 1
ATOM 712 C C . ASP A 1 96 ? 6.139 -7.383 -1.562 1.00 97.81 96 ASP A C 1
ATOM 714 O O . ASP A 1 96 ? 5.337 -7.987 -0.838 1.00 97.81 96 ASP A O 1
ATOM 718 N N . ASN A 1 97 ? 7.052 -6.542 -1.065 1.00 97.19 97 ASN A N 1
ATOM 719 C CA . ASN A 1 97 ? 7.170 -6.220 0.359 1.00 97.19 97 ASN A CA 1
ATOM 720 C C . AS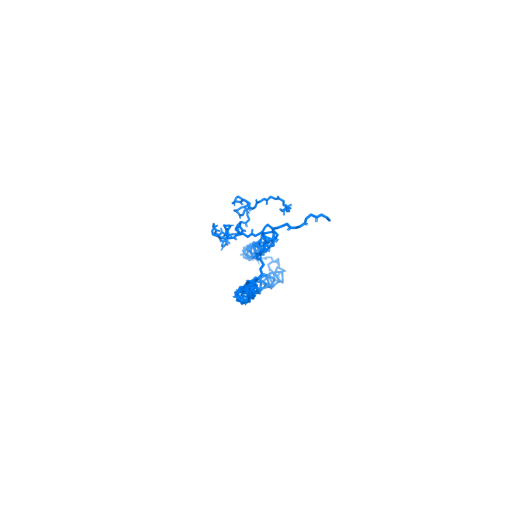N A 1 97 ? 5.884 -5.581 0.901 1.00 97.19 97 ASN A C 1
ATOM 722 O O . ASN A 1 97 ? 5.357 -6.028 1.921 1.00 97.19 97 ASN A O 1
ATOM 726 N N . LEU A 1 98 ? 5.332 -4.583 0.204 1.00 95.12 98 LEU A N 1
ATOM 727 C CA . LEU A 1 98 ? 4.100 -3.902 0.615 1.00 95.12 98 LEU A CA 1
ATOM 728 C C . LEU A 1 98 ? 2.881 -4.841 0.582 1.00 95.12 98 LEU A C 1
ATOM 730 O O . LEU A 1 98 ? 2.017 -4.796 1.466 1.00 95.12 98 LEU A O 1
ATOM 734 N N . LEU A 1 99 ? 2.806 -5.732 -0.411 1.00 93.56 99 LEU A N 1
ATOM 735 C CA . LEU A 1 99 ? 1.768 -6.764 -0.488 1.00 93.56 99 LEU A CA 1
ATOM 736 C C . LEU A 1 99 ? 1.897 -7.773 0.660 1.00 93.56 99 LEU A C 1
ATOM 738 O O . LEU A 1 99 ? 0.891 -8.182 1.248 1.00 93.56 99 LEU A O 1
ATOM 742 N N . PHE A 1 100 ? 3.123 -8.167 1.010 1.00 95.31 100 PHE A N 1
ATOM 743 C CA . PHE A 1 100 ? 3.385 -9.004 2.175 1.00 95.31 100 PHE A CA 1
ATOM 744 C C . PHE A 1 100 ? 2.981 -8.306 3.478 1.00 95.31 100 PHE A C 1
ATOM 746 O O . PHE A 1 100 ? 2.218 -8.886 4.250 1.00 95.31 100 PHE A O 1
ATOM 753 N N . GLU A 1 101 ? 3.389 -7.052 3.686 1.00 93.25 101 GLU A N 1
ATOM 754 C CA . GLU A 1 101 ? 3.005 -6.259 4.857 1.00 93.25 101 GLU A CA 1
ATOM 755 C C . GLU A 1 101 ? 1.478 -6.157 4.988 1.00 93.25 101 GLU A C 1
ATOM 757 O O . GLU A 1 101 ? 0.924 -6.363 6.072 1.00 93.25 101 GLU A O 1
ATOM 762 N N . THR A 1 102 ? 0.778 -5.918 3.876 1.00 87.88 102 THR A N 1
ATOM 763 C CA . THR A 1 102 ? -0.690 -5.854 3.847 1.00 87.88 102 THR A CA 1
ATOM 764 C C . THR A 1 102 ? -1.319 -7.169 4.314 1.00 87.88 102 THR A C 1
ATOM 766 O O . THR A 1 102 ? -2.252 -7.152 5.121 1.00 87.88 102 THR A O 1
ATOM 769 N N . ARG A 1 103 ? -0.805 -8.318 3.850 1.00 89.44 103 ARG A N 1
ATOM 770 C CA . ARG A 1 103 ? -1.284 -9.646 4.275 1.00 89.44 103 ARG A CA 1
ATOM 771 C C . ARG A 1 103 ? -1.021 -9.900 5.758 1.00 89.44 103 ARG A C 1
ATOM 773 O O . ARG A 1 103 ? -1.951 -10.262 6.474 1.00 89.44 103 ARG A O 1
ATOM 780 N N . VAL A 1 104 ? 0.201 -9.643 6.226 1.00 89.75 104 VAL A N 1
ATOM 781 C CA . VAL A 1 104 ? 0.590 -9.841 7.632 1.00 89.75 104 VAL A CA 1
ATOM 782 C C . VAL A 1 104 ? -0.264 -8.982 8.562 1.00 89.75 104 VAL A C 1
ATOM 784 O O . VAL A 1 104 ? -0.779 -9.469 9.566 1.00 89.75 104 VAL A O 1
ATOM 787 N N . ARG A 1 105 ? -0.497 -7.710 8.220 1.00 84.88 105 ARG A N 1
ATOM 788 C CA . ARG A 1 105 ? -1.346 -6.821 9.028 1.00 84.88 105 ARG A CA 1
ATOM 789 C C . ARG A 1 105 ? -2.802 -7.277 9.074 1.00 84.88 105 ARG A C 1
ATOM 791 O O . ARG A 1 105 ? -3.430 -7.132 10.125 1.00 84.88 105 ARG A O 1
ATOM 798 N N . LYS A 1 106 ? -3.343 -7.821 7.977 1.00 82.00 106 LYS A N 1
ATOM 799 C CA . LYS A 1 106 ? -4.697 -8.407 7.947 1.00 82.00 106 LYS A CA 1
ATOM 800 C C . LYS A 1 106 ? -4.785 -9.623 8.872 1.00 82.00 106 LYS A C 1
ATOM 802 O O . LYS A 1 106 ? -5.690 -9.680 9.701 1.00 82.00 106 LYS A O 1
ATOM 807 N N . GLU A 1 107 ? -3.806 -10.521 8.810 1.00 81.12 107 GLU A N 1
ATOM 808 C CA . GLU A 1 107 ? -3.747 -11.711 9.665 1.00 81.12 107 GLU A CA 1
ATOM 809 C C . GLU A 1 107 ? -3.617 -11.363 11.158 1.00 81.12 107 GLU A C 1
ATOM 811 O O . GLU A 1 107 ? -4.395 -11.849 11.979 1.00 81.12 107 GLU A O 1
ATOM 816 N N . ILE A 1 108 ? -2.699 -10.457 11.518 1.00 79.31 108 ILE A N 1
ATOM 817 C CA . ILE A 1 108 ? -2.525 -9.999 12.908 1.00 79.31 108 ILE A CA 1
ATOM 818 C C . ILE A 1 108 ? -3.799 -9.321 13.426 1.00 79.31 108 ILE A C 1
ATOM 820 O O . ILE A 1 108 ? -4.189 -9.533 14.576 1.00 79.31 108 ILE A O 1
ATOM 824 N N . SER A 1 109 ? -4.463 -8.513 12.593 1.00 74.62 109 SER A N 1
ATOM 825 C CA . SER A 1 109 ? -5.697 -7.825 12.988 1.00 74.62 109 SER A CA 1
ATOM 826 C C . SER A 1 109 ? -6.836 -8.811 13.265 1.00 74.62 109 SER A C 1
ATOM 828 O O . SER A 1 109 ? -7.536 -8.624 14.258 1.00 74.62 109 SER A O 1
ATOM 830 N N . SER A 1 110 ? -6.983 -9.867 12.449 1.00 71.25 110 SER A N 1
ATOM 831 C CA . SER A 1 110 ? -7.969 -10.940 12.679 1.00 71.25 110 SER A CA 1
ATOM 832 C C . SER A 1 110 ? -7.717 -11.641 14.010 1.00 71.25 110 SER A C 1
ATOM 834 O O . SER A 1 110 ? -8.584 -11.641 14.879 1.00 71.25 110 SER A O 1
ATOM 836 N N . ARG A 1 111 ? -6.481 -12.112 14.228 1.00 60.75 111 ARG A N 1
ATOM 837 C CA . ARG A 1 111 ? -6.097 -12.805 15.468 1.00 60.75 111 ARG A CA 1
ATOM 838 C C . ARG A 1 111 ? -6.285 -11.935 16.709 1.00 60.75 111 ARG A C 1
ATOM 840 O O . ARG A 1 111 ? -6.712 -12.410 17.752 1.00 60.75 111 ARG A O 1
ATOM 847 N N . THR A 1 112 ? -5.985 -10.640 16.610 1.00 63.38 112 THR A N 1
ATOM 848 C CA . THR A 1 112 ? -6.184 -9.708 17.730 1.00 63.38 112 THR A CA 1
ATOM 849 C C . THR A 1 112 ? -7.670 -9.522 18.047 1.00 63.38 112 THR A C 1
ATOM 851 O O . THR A 1 112 ? -8.033 -9.411 19.214 1.00 63.38 112 THR A O 1
ATOM 854 N N . ALA A 1 113 ? -8.535 -9.470 17.029 1.00 67.81 113 ALA A N 1
ATOM 855 C CA . ALA A 1 113 ? -9.977 -9.370 17.234 1.00 67.81 113 ALA A CA 1
ATOM 856 C C . ALA A 1 113 ? -10.543 -10.642 17.883 1.00 67.81 113 ALA A C 1
ATOM 858 O O . ALA A 1 113 ? -11.352 -10.532 18.799 1.00 67.81 113 ALA A O 1
ATOM 859 N N . GLU A 1 114 ? -10.077 -11.817 17.457 1.00 69.06 114 GLU A N 1
ATOM 860 C CA . GLU A 1 114 ? -10.418 -13.112 18.061 1.00 69.06 114 GLU A CA 1
ATOM 861 C C . GLU A 1 114 ? -10.040 -13.146 19.552 1.00 69.06 114 GLU A C 1
ATOM 863 O O . GLU A 1 114 ? -10.918 -13.330 20.393 1.00 69.06 114 GLU A O 1
ATOM 868 N N . LEU A 1 115 ? -8.785 -12.829 19.896 1.00 65.69 115 LEU A N 1
ATOM 869 C CA . LEU A 1 115 ? -8.310 -12.802 21.289 1.00 65.69 115 LEU A CA 1
ATOM 870 C C . LEU A 1 115 ? -9.093 -11.821 22.179 1.00 65.69 115 LEU A C 1
ATOM 872 O O . LEU A 1 115 ? -9.381 -12.121 23.336 1.00 65.69 115 LEU A O 1
ATOM 876 N N . LEU A 1 116 ? -9.460 -10.645 21.657 1.00 63.41 116 LEU A N 1
ATOM 877 C CA . LEU A 1 116 ? -10.271 -9.673 22.402 1.00 63.41 116 LEU A CA 1
ATOM 878 C C . LEU A 1 116 ? -11.707 -10.167 22.637 1.00 63.41 116 LEU A C 1
ATOM 880 O O . LEU A 1 116 ? -12.280 -9.902 23.692 1.00 63.41 116 LEU A O 1
ATOM 884 N N . LEU A 1 117 ? -12.305 -10.868 21.669 1.00 70.38 117 LEU A N 1
ATOM 885 C CA . LEU A 1 117 ? -13.642 -11.449 21.822 1.00 70.38 117 LEU A CA 1
ATOM 886 C C . LEU A 1 117 ? -13.649 -12.601 22.836 1.00 70.38 117 LEU A C 1
ATOM 888 O O . LEU A 1 117 ? -14.603 -12.720 23.607 1.00 70.38 117 LEU A O 1
ATOM 892 N N . GLU A 1 118 ? -12.593 -13.415 22.861 1.00 71.56 118 GLU A N 1
ATOM 893 C CA . GLU A 1 118 ? -12.400 -14.491 23.841 1.00 71.56 118 GLU A CA 1
ATOM 894 C C . GLU A 1 118 ? -12.243 -13.953 25.273 1.00 71.56 118 GLU A C 1
ATOM 896 O O . GLU A 1 118 ? -12.891 -14.451 26.198 1.00 71.56 118 GLU A O 1
ATOM 901 N N . ASP A 1 119 ? -11.439 -12.903 25.460 1.00 72.38 119 ASP A N 1
ATOM 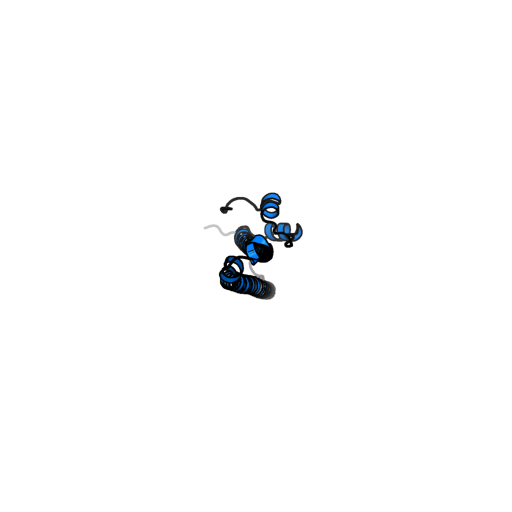902 C CA . ASP A 1 119 ? -11.248 -12.226 26.751 1.00 72.38 119 ASP A CA 1
ATOM 903 C C . ASP A 1 119 ? -12.560 -11.602 27.263 1.00 72.38 119 ASP A C 1
ATOM 905 O O . ASP A 1 119 ? -12.969 -11.835 28.401 1.00 72.38 119 ASP A O 1
ATOM 909 N N . GLU A 1 120 ? -13.302 -10.896 26.405 1.00 70.56 120 GLU A N 1
ATOM 910 C CA . GLU A 1 120 ? -14.630 -10.368 26.746 1.00 70.56 120 GLU A CA 1
ATOM 911 C C . GLU A 1 120 ? -15.645 -11.475 27.077 1.00 70.56 120 GLU A C 1
ATOM 913 O O . GLU A 1 120 ? -16.458 -11.328 27.995 1.00 70.56 120 GLU A O 1
ATOM 918 N N . GLY A 1 121 ? -15.618 -12.595 26.349 1.00 70.38 121 GLY A N 1
ATOM 919 C CA . GLY A 1 121 ? -16.443 -13.768 26.642 1.00 70.38 121 GLY A CA 1
ATOM 920 C C . GLY A 1 121 ? -16.134 -14.362 28.017 1.00 70.38 121 GLY A C 1
ATOM 921 O O . GLY A 1 121 ? -17.055 -14.629 28.791 1.00 70.38 121 GLY A O 1
ATOM 922 N N . SER A 1 122 ? -14.846 -14.478 28.343 1.00 70.75 122 SER A N 1
ATOM 923 C CA . SER A 1 122 ? -14.356 -14.982 29.631 1.00 70.75 122 SER A CA 1
ATOM 924 C C . SER A 1 122 ? -14.772 -14.064 30.785 1.00 70.75 122 SER A C 1
ATOM 926 O O . SER A 1 122 ? -15.378 -14.520 31.751 1.00 70.75 122 SER A O 1
ATOM 928 N N . ARG A 1 123 ? -14.608 -12.743 30.638 1.00 71.31 123 ARG A N 1
ATOM 929 C CA . ARG A 1 123 ? -15.062 -11.755 31.638 1.00 71.31 123 ARG A CA 1
ATOM 930 C C . ARG A 1 123 ? -16.573 -11.770 31.866 1.00 71.31 123 ARG A C 1
ATOM 932 O O . ARG A 1 123 ? -17.042 -11.588 32.993 1.00 71.31 123 ARG A O 1
ATOM 939 N N . ARG A 1 124 ? -17.370 -11.975 30.811 1.00 69.50 124 ARG A N 1
ATOM 940 C CA . ARG A 1 124 ? -18.836 -12.104 30.931 1.00 69.50 124 ARG A CA 1
ATOM 941 C C . ARG A 1 124 ? -19.255 -13.415 31.593 1.00 69.50 124 ARG A C 1
ATOM 943 O O . ARG A 1 124 ? -20.278 -13.436 32.274 1.00 69.50 124 ARG A O 1
ATOM 950 N N . ALA A 1 125 ? -18.500 -14.493 31.395 1.00 67.75 125 ALA A N 1
ATOM 951 C CA . ALA A 1 125 ? -18.727 -15.755 32.090 1.00 67.75 125 ALA A CA 1
ATOM 952 C C . ALA A 1 125 ? -18.401 -15.624 33.589 1.00 67.75 125 ALA A C 1
ATOM 954 O O . ALA A 1 125 ? -19.235 -15.983 34.419 1.00 67.75 125 ALA A O 1
ATOM 955 N N . ASP A 1 126 ? -17.270 -15.004 33.933 1.00 65.56 126 ASP A N 1
ATOM 956 C CA . ASP A 1 126 ? -16.845 -14.803 35.325 1.00 65.56 126 ASP A CA 1
ATOM 957 C C . ASP A 1 126 ? -17.771 -13.850 36.098 1.00 65.56 126 ASP A C 1
ATOM 959 O O . ASP A 1 126 ? -18.143 -14.116 37.242 1.00 65.56 126 ASP A O 1
ATOM 963 N N . SER A 1 127 ? -18.235 -12.768 35.464 1.00 59.62 127 SER A N 1
ATOM 964 C CA . SER A 1 127 ? -19.190 -11.833 36.085 1.00 59.62 127 SER A CA 1
ATOM 965 C C . SER A 1 127 ? -20.585 -12.430 36.308 1.00 59.62 127 SER A C 1
ATOM 967 O O . SER A 1 127 ? -21.298 -11.974 37.200 1.00 59.62 127 SER A O 1
ATOM 969 N N . ARG A 1 128 ? -20.973 -13.486 35.578 1.00 59.62 128 ARG A N 1
ATOM 970 C CA . ARG A 1 128 ? -22.204 -14.255 35.856 1.00 59.62 128 ARG A CA 1
ATOM 971 C C . ARG A 1 128 ? -22.066 -15.224 37.037 1.00 59.62 128 ARG A C 1
ATOM 973 O O . ARG A 1 128 ? -23.089 -15.672 37.546 1.00 59.62 128 ARG A O 1
ATOM 980 N N . GLY A 1 129 ? -20.846 -15.534 37.485 1.00 55.62 129 GLY A N 1
ATOM 981 C CA . GLY A 1 129 ? -20.588 -16.368 38.667 1.00 55.62 129 GLY A CA 1
ATOM 982 C C . GLY A 1 129 ? -20.621 -15.609 40.001 1.00 55.62 129 GLY A C 1
ATOM 983 O O . GLY A 1 129 ? -20.737 -16.225 41.057 1.00 55.62 129 GLY A O 1
ATOM 984 N N . LEU A 1 130 ? -20.562 -14.275 39.971 1.00 52.66 130 LEU A N 1
ATOM 985 C CA . LEU A 1 130 ? -20.602 -13.407 41.151 1.00 52.66 130 LEU A CA 1
ATOM 986 C C . LEU A 1 130 ? -22.035 -12.918 41.411 1.00 52.66 130 LEU A C 1
AT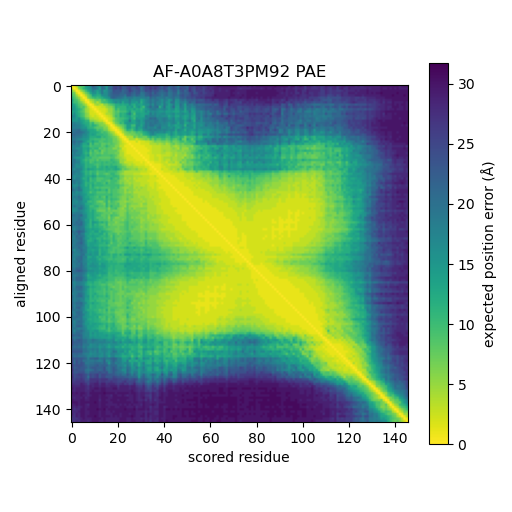OM 988 O O . LEU A 1 130 ? -22.345 -11.743 41.232 1.00 52.66 130 LEU A O 1
ATOM 992 N N . VAL A 1 131 ? -22.928 -13.813 41.839 1.00 52.94 131 VAL A N 1
ATOM 993 C CA . VAL A 1 131 ? -24.170 -13.395 42.512 1.00 52.94 131 VAL A CA 1
ATOM 994 C C . VAL A 1 131 ? -23.789 -13.028 43.950 1.00 52.94 131 VAL A C 1
ATOM 996 O O . VAL A 1 131 ? -23.339 -13.912 44.682 1.00 52.94 131 VAL A O 1
ATOM 999 N N . PRO A 1 132 ? -23.931 -11.768 44.400 1.00 49.94 132 PRO A N 1
ATOM 1000 C CA . PRO A 1 132 ? -23.725 -11.446 45.803 1.00 49.94 132 PRO A CA 1
ATOM 1001 C C . PRO A 1 132 ? -24.809 -12.159 46.613 1.00 49.94 132 PRO A C 1
ATOM 1003 O O . PRO A 1 132 ? -25.998 -11.891 46.428 1.00 49.94 132 PRO A O 1
ATOM 1006 N N . THR A 1 133 ? -24.410 -13.073 47.498 1.00 53.84 133 THR A N 1
ATOM 1007 C CA . THR A 1 133 ? -25.282 -13.602 48.550 1.00 53.84 133 THR A CA 1
ATOM 1008 C C . THR A 1 133 ? -25.875 -12.413 49.298 1.00 53.84 133 THR A C 1
ATOM 1010 O O . THR A 1 133 ? -25.160 -11.685 49.985 1.00 53.84 133 THR A O 1
ATOM 1013 N N . GLN A 1 134 ? -27.176 -12.182 49.123 1.00 54.66 134 GLN A N 1
ATOM 1014 C CA . GLN A 1 134 ? -27.924 -11.250 49.955 1.00 54.66 134 GLN A CA 1
ATOM 1015 C C . GLN A 1 134 ? -27.897 -11.797 51.383 1.00 54.66 134 GLN A C 1
ATOM 1017 O O . GLN A 1 134 ? -28.454 -12.858 51.658 1.00 54.66 134 GLN A O 1
ATOM 1022 N N . ASP A 1 135 ? -27.194 -11.097 52.267 1.00 59.62 135 ASP A N 1
ATOM 1023 C CA . ASP A 1 135 ? -27.120 -11.407 53.691 1.00 59.62 135 ASP A CA 1
ATOM 1024 C C . ASP A 1 135 ? -28.509 -11.164 54.325 1.00 59.62 135 ASP A C 1
ATOM 1026 O O . ASP A 1 135 ? -28.986 -10.024 54.320 1.00 59.62 135 ASP A O 1
ATOM 1030 N N . PRO A 1 136 ? -29.227 -12.191 54.827 1.00 48.59 136 PRO A N 1
ATOM 1031 C CA . PRO A 1 136 ? -30.655 -12.082 55.135 1.00 48.59 136 PRO A CA 1
ATOM 1032 C C . PRO A 1 136 ? -30.955 -11.437 56.497 1.00 48.59 136 PRO A C 1
ATOM 1034 O O . PRO A 1 136 ? -32.063 -11.564 57.014 1.00 48.59 136 PRO A O 1
ATOM 1037 N N . LYS A 1 137 ? -30.003 -10.732 57.113 1.00 59.31 137 LYS A N 1
ATOM 1038 C CA . LYS A 1 137 ? -30.231 -10.053 58.392 1.00 59.31 137 LYS A CA 1
ATOM 1039 C C . LYS A 1 137 ? -29.686 -8.639 58.379 1.00 59.31 137 LYS A C 1
ATOM 1041 O O . LYS A 1 137 ? -28.532 -8.419 58.725 1.00 59.31 137 LYS A O 1
ATOM 1046 N N . ARG A 1 138 ? -30.573 -7.678 58.124 1.00 50.97 138 ARG A N 1
ATOM 1047 C CA . ARG A 1 138 ? -30.649 -6.434 58.906 1.00 50.97 138 ARG A CA 1
ATOM 1048 C C . ARG A 1 138 ? -31.823 -5.593 58.440 1.00 50.97 138 ARG A C 1
ATOM 1050 O O . ARG A 1 138 ? -31.657 -4.737 57.587 1.00 50.97 138 ARG A O 1
ATOM 1057 N N . LEU A 1 139 ? -32.969 -5.814 59.068 1.00 59.69 139 LEU A N 1
ATOM 1058 C CA . LEU A 1 139 ? -33.812 -4.740 59.578 1.00 59.69 139 LEU A CA 1
ATOM 1059 C C . LEU A 1 139 ? -34.482 -5.291 60.835 1.00 59.69 139 LEU A C 1
ATOM 1061 O O . LEU A 1 139 ? -35.220 -6.262 60.720 1.00 59.69 139 LEU A O 1
ATOM 1065 N N . ASP A 1 140 ? -34.198 -4.712 62.001 1.00 47.16 140 ASP A N 1
ATOM 1066 C CA . ASP A 1 140 ? -35.294 -4.355 62.898 1.00 47.16 140 ASP A CA 1
ATOM 1067 C C . ASP A 1 140 ? -34.881 -3.280 63.914 1.00 47.16 140 ASP A C 1
ATOM 1069 O O . ASP A 1 140 ? -33.777 -3.317 64.455 1.00 47.16 140 ASP A O 1
ATOM 1073 N N . GLU A 1 141 ? -35.811 -2.348 64.113 1.00 45.69 141 GLU A N 1
ATOM 1074 C CA . GLU A 1 141 ? -35.964 -1.389 65.220 1.00 45.69 141 GLU A CA 1
ATOM 1075 C C . GLU A 1 141 ? -34.838 -0.341 65.409 1.00 45.69 141 GLU A C 1
ATOM 1077 O O . GLU A 1 141 ? -33.710 -0.613 65.795 1.00 45.69 141 GLU A O 1
ATOM 1082 N N . GLY A 1 142 ? -35.048 0.948 65.132 1.00 55.34 142 GLY A N 1
ATOM 1083 C CA . GLY A 1 142 ? -36.167 1.730 65.654 1.00 55.34 142 GLY A CA 1
ATOM 1084 C C . GLY A 1 142 ? -35.842 2.286 67.047 1.00 55.34 142 GLY A C 1
ATOM 1085 O O . GLY A 1 142 ? -36.496 1.923 68.008 1.00 55.34 142 GLY A O 1
ATOM 1086 N N . SER A 1 143 ? -34.869 3.208 67.127 1.00 51.59 143 SER A N 1
ATOM 1087 C CA . SER A 1 143 ? -34.510 4.075 68.275 1.00 51.59 143 SER A CA 1
ATOM 1088 C C . SER A 1 143 ? -34.004 3.438 69.581 1.00 51.59 143 SER A C 1
ATOM 1090 O O . SER A 1 143 ? -34.673 2.596 70.150 1.00 51.59 143 SER A O 1
ATOM 1092 N N . VAL A 1 144 ? -32.921 4.003 70.144 1.00 44.94 144 VAL A N 1
ATOM 1093 C CA . VAL A 1 144 ? -32.870 4.495 71.540 1.00 44.94 144 VAL A CA 1
ATOM 1094 C C . VAL A 1 144 ? -31.995 5.763 71.569 1.00 44.94 144 VAL A C 1
ATOM 1096 O O . VAL A 1 144 ? -30.932 5.816 70.952 1.00 44.94 144 VAL A O 1
ATOM 1099 N N . ARG A 1 145 ? -32.523 6.815 72.206 1.00 41.81 145 ARG A N 1
ATOM 1100 C CA . ARG A 1 145 ? -31.920 8.141 72.467 1.00 41.81 145 ARG A CA 1
ATOM 1101 C C . ARG A 1 145 ? -30.904 8.067 73.644 1.00 41.81 145 ARG A C 1
ATOM 1103 O O . ARG A 1 145 ? -30.838 7.011 74.256 1.00 41.81 145 ARG A O 1
ATOM 1110 N N . PRO A 1 146 ? -30.100 9.120 73.908 1.00 59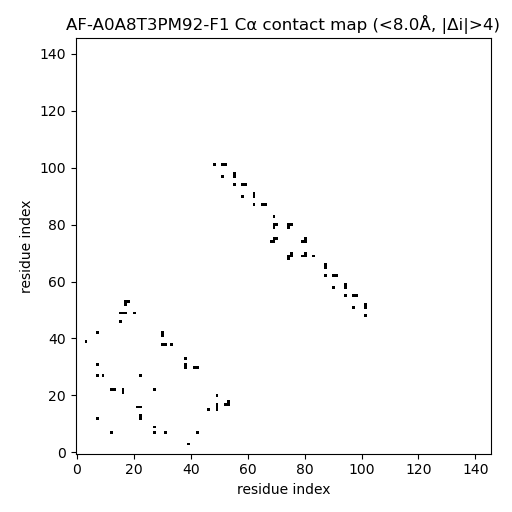.59 146 PRO A N 1
ATOM 1111 C CA . PRO A 1 146 ? -28.746 9.023 74.480 1.00 59.59 146 PRO A CA 1
ATOM 1112 C C . PRO A 1 146 ? -28.658 8.533 75.927 1.00 59.59 146 PRO A C 1
ATOM 1114 O O . PRO A 1 146 ? -29.648 8.696 76.674 1.00 59.59 146 PRO A O 1
#

Foldseek 3Di:
DPDPDDQDDPVNVVVLDDVPRDPDPVVSVVLVPDDPVCSVVSVVLVSVLSVLVNVLVVLVVVLVVLVVQLPPPVNVVDCNSVVCVVVSVVSVVVSVVSVVVSVVSVVVVVVVVVVVVVVVVVVVVVVVVDDPPPPPDDDDDDDDDD

Sequence (146 aa):
MVGGGTAPTLEALEAVTAPGTLITRQVIESIQARPASEQALFIGKIAGQVALERTVERALLARRMLVTGMRDPHVAATPAARQLQPFLAELDREIDNLLFETRVRKEISSRTAELLLEDEGSRRADSRGLVPTQDPKRLDEGSVRP

Nearest PDB structures (foldseek):
  6b87-assembly3_C  TM=6.793E-01  e=3.302E+00  synthetic construct

Radius of gyration: 28.3 Å; Cα contacts (8 Å, |Δi|>4): 50; chains: 1; bounding box: 57×32×104 Å

Secondary structure (DSSP, 8-state):
---S-S---HHHHHTTPBTTB---HHHHHHHHTS-HHHHHHHHHHHHHHHHHHHHHHHHHHHHHHHHHHHHSHHHHTSTHHHHHHHHHHHHHHHHHHHHHHHHHHHHHHHHHHHHHHHHHHHHHHHHHH-----------------

Mean predicted aligned error: 14.04 Å

Solvent-accessible surface area (backbone atoms only — not comparable to full-atom values): 8804 Å² total; per-residue (Å²): 131,91,72,92,83,72,80,92,44,72,67,65,52,58,77,54,49,36,97,93,48,82,80,46,71,66,59,54,53,59,42,69,75,44,58,75,85,53,33,60,55,53,52,54,50,52,53,51,52,36,52,50,54,48,48,49,51,51,50,55,49,52,49,51,51,50,57,51,52,41,64,33,69,82,38,47,77,39,68,59,36,67,67,45,45,64,58,50,55,50,51,51,52,50,48,50,49,50,54,48,52,53,52,52,53,52,54,54,51,51,54,51,52,52,54,53,52,51,51,54,50,50,53,54,55,55,60,69,70,65,70,79,82,77,77,95,78,84,86,81,82,82,86,84,81,136

pLDDT: mean 74.09, std 18.36, range [36.06, 98.38]